Protein AF-A0A928DZL2-F1 (afdb_monomer_lite)

Foldseek 3Di:
DDDDDDDDDQLDKDWDWDDDPFWIKIFIAGPVRDTQDIDIDTWDWDADPVGDTDTDPVVNVVRNVVNVVVRQVSCVVVVSDDD

Radius of gyration: 17.37 Å; chains: 1; bounding box: 32×39×58 Å

Structure (mmCIF, N/CA/C/O backbone):
data_AF-A0A928DZL2-F1
#
_entry.id   AF-A0A928DZL2-F1
#
loop_
_atom_site.group_PDB
_atom_site.id
_atom_site.type_symbol
_atom_site.label_atom_id
_atom_site.label_alt_id
_atom_site.label_comp_id
_atom_site.label_asym_id
_atom_site.label_entity_id
_atom_site.label_seq_id
_atom_site.pdbx_PDB_ins_code
_atom_site.Cartn_x
_atom_site.Cartn_y
_atom_site.Cartn_z
_atom_site.occupancy
_atom_site.B_iso_or_equiv
_atom_site.auth_seq_id
_atom_site.auth_comp_id
_atom_site.auth_asym_id
_atom_site.auth_atom_id
_atom_site.pdbx_PDB_model_num
ATOM 1 N N . MET A 1 1 ? -4.062 -27.388 29.726 1.00 58.53 1 MET A N 1
ATOM 2 C CA . MET A 1 1 ? -4.595 -26.016 29.863 1.00 58.53 1 MET A CA 1
ATOM 3 C C . MET A 1 1 ? -5.054 -25.589 28.483 1.00 58.53 1 MET A C 1
ATOM 5 O O . MET A 1 1 ? -4.301 -25.825 27.549 1.00 58.53 1 MET A O 1
ATOM 9 N N . ALA A 1 2 ? -6.279 -25.089 28.328 1.00 74.69 2 ALA A N 1
ATOM 10 C CA . ALA A 1 2 ? -6.748 -24.601 27.031 1.00 74.69 2 ALA A CA 1
ATOM 11 C C . ALA A 1 2 ? -6.139 -23.216 26.766 1.00 74.69 2 ALA A C 1
ATOM 13 O O . ALA A 1 2 ? -6.161 -22.369 27.658 1.00 74.69 2 ALA A O 1
ATOM 14 N N . GLU A 1 3 ? -5.572 -23.000 25.579 1.00 78.50 3 GLU A N 1
ATOM 15 C CA . GLU A 1 3 ? -5.151 -21.664 25.148 1.00 78.50 3 GLU A CA 1
ATOM 16 C C . GLU A 1 3 ? -6.373 -20.768 24.920 1.00 78.50 3 GLU A C 1
ATOM 18 O O . GLU A 1 3 ? -7.412 -21.217 24.431 1.00 78.50 3 GLU A O 1
ATOM 23 N N . SER A 1 4 ? -6.248 -19.489 25.273 1.00 83.06 4 SER A N 1
ATOM 24 C CA . SER A 1 4 ? -7.257 -18.481 24.965 1.00 83.06 4 SER A CA 1
ATOM 25 C C . SER A 1 4 ? -7.250 -18.141 23.473 1.00 83.06 4 SER A C 1
ATOM 27 O O . SER A 1 4 ? -6.197 -18.018 22.844 1.00 83.06 4 SER A O 1
ATOM 29 N N . LEU A 1 5 ? -8.444 -17.955 22.905 1.00 85.12 5 LEU A N 1
ATOM 30 C CA . LEU A 1 5 ? -8.596 -17.457 21.540 1.00 85.12 5 LEU A CA 1
ATOM 31 C C . LEU A 1 5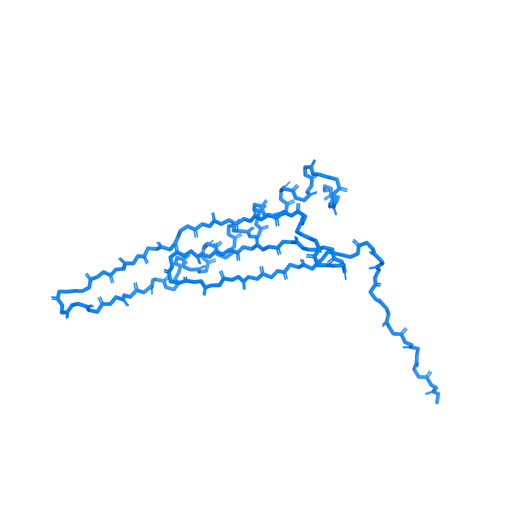 ? -8.030 -16.036 21.439 1.00 85.12 5 LEU A C 1
ATOM 33 O O . LEU A 1 5 ? -8.313 -15.180 22.279 1.00 85.12 5 LEU A O 1
ATOM 37 N N . ARG A 1 6 ? -7.235 -15.788 20.395 1.00 83.62 6 ARG A N 1
ATOM 38 C CA . ARG A 1 6 ? -6.732 -14.455 20.051 1.00 83.62 6 ARG A CA 1
ATOM 39 C C . ARG A 1 6 ? -7.685 -13.821 19.047 1.00 83.62 6 ARG A C 1
ATOM 41 O O . ARG A 1 6 ? -7.985 -14.430 18.024 1.00 83.62 6 ARG A O 1
ATOM 48 N N . PHE A 1 7 ? -8.128 -12.605 19.339 1.00 87.88 7 PHE A N 1
ATOM 49 C CA . PHE A 1 7 ? -9.010 -11.830 18.472 1.00 87.88 7 PHE A CA 1
ATOM 50 C C . PHE A 1 7 ? -8.283 -10.597 17.947 1.00 87.88 7 PHE A C 1
ATOM 52 O O . PHE A 1 7 ? -7.383 -10.065 18.599 1.00 87.88 7 PHE A O 1
ATOM 59 N N . ILE A 1 8 ? -8.689 -10.157 16.763 1.00 90.38 8 ILE A N 1
ATOM 60 C CA . ILE A 1 8 ? -8.283 -8.876 16.194 1.00 90.38 8 ILE A CA 1
ATOM 61 C C . ILE A 1 8 ? -9.280 -7.816 16.704 1.00 90.38 8 ILE A C 1
ATOM 63 O O . ILE A 1 8 ? -10.472 -8.129 16.766 1.00 90.38 8 ILE A O 1
ATOM 67 N N . PRO A 1 9 ? -8.840 -6.600 17.086 1.00 91.88 9 PRO A N 1
ATOM 68 C CA . PRO A 1 9 ? -9.751 -5.508 17.438 1.00 91.88 9 PRO A CA 1
ATOM 69 C C . PRO A 1 9 ? -10.776 -5.230 16.331 1.00 91.88 9 PRO A C 1
ATOM 71 O O . PRO A 1 9 ? -10.445 -5.328 15.150 1.00 91.88 9 PRO A O 1
ATOM 74 N N . GLU A 1 10 ? -12.009 -4.867 16.693 1.00 91.88 10 GLU A N 1
ATOM 75 C CA . GLU A 1 10 ? -13.091 -4.623 15.719 1.00 91.88 10 GLU A CA 1
ATOM 76 C C . GLU A 1 10 ? -12.809 -3.440 14.779 1.00 91.88 10 GLU A C 1
ATOM 78 O O . GLU A 1 10 ? -13.338 -3.377 13.669 1.00 91.88 10 GLU A O 1
ATOM 83 N N . ASP A 1 11 ? -11.968 -2.511 15.223 1.00 92.44 11 ASP A N 1
ATOM 84 C CA . ASP A 1 11 ? -11.528 -1.324 14.498 1.00 92.44 11 ASP A CA 1
ATOM 85 C C . ASP A 1 11 ? -10.179 -1.514 13.789 1.00 92.44 11 ASP A C 1
ATOM 87 O O . ASP A 1 11 ? -9.624 -0.553 13.251 1.00 92.44 11 ASP A O 1
ATOM 91 N N . ALA A 1 12 ? -9.654 -2.743 13.753 1.00 95.06 12 ALA A N 1
ATOM 92 C CA . ALA A 1 12 ? -8.401 -3.027 13.079 1.00 95.06 12 ALA A CA 1
ATOM 93 C C . ALA A 1 12 ? -8.466 -2.706 11.582 1.00 95.06 12 ALA A C 1
ATOM 95 O O . ALA A 1 12 ? -9.461 -2.944 10.891 1.00 95.06 12 ALA A O 1
ATOM 96 N N . ILE A 1 13 ? -7.340 -2.207 11.082 1.00 96.50 13 ILE A N 1
ATOM 97 C CA . ILE A 1 13 ? -7.152 -1.836 9.686 1.00 96.50 13 ILE A CA 1
ATOM 98 C C . ILE A 1 13 ? -6.202 -2.842 9.061 1.00 96.50 13 ILE A C 1
ATOM 100 O O . ILE A 1 13 ? -5.093 -3.061 9.552 1.00 96.50 13 ILE A O 1
ATOM 104 N N . LEU A 1 14 ? -6.632 -3.437 7.957 1.00 96.31 14 LEU A N 1
ATOM 105 C CA . LEU A 1 14 ? -5.812 -4.336 7.162 1.00 96.31 14 LEU A CA 1
ATOM 106 C C . LEU A 1 14 ? -5.202 -3.547 6.014 1.00 96.31 14 LEU A C 1
ATOM 108 O O . LEU A 1 14 ? -5.916 -2.841 5.306 1.00 96.31 14 LEU A O 1
ATOM 112 N N . THR A 1 15 ? -3.894 -3.673 5.809 1.00 96.94 15 THR A N 1
ATOM 113 C CA . THR A 1 15 ? -3.228 -3.114 4.632 1.00 96.94 15 THR A CA 1
ATOM 114 C C . THR A 1 15 ? -2.699 -4.219 3.734 1.00 96.94 15 THR A C 1
ATOM 116 O O . THR A 1 15 ? -2.235 -5.258 4.202 1.00 96.94 15 THR A O 1
ATOM 119 N N . GLY A 1 16 ? -2.789 -4.002 2.425 1.00 96.69 16 GLY A N 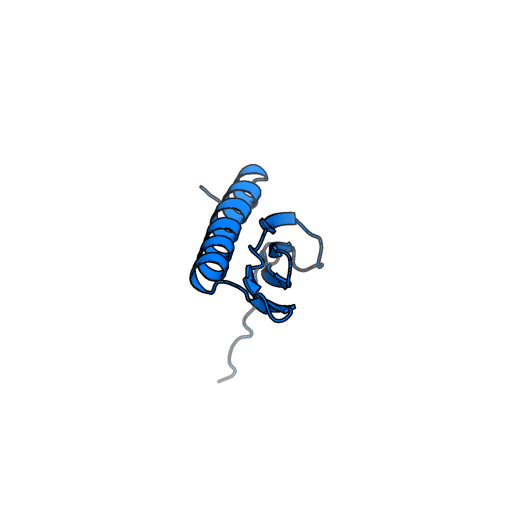1
ATOM 120 C CA . GLY A 1 16 ? -2.308 -4.941 1.418 1.00 96.69 16 GLY A CA 1
ATOM 121 C C . GLY A 1 16 ? -1.606 -4.215 0.284 1.00 96.69 16 GLY A C 1
ATOM 122 O O . GLY A 1 16 ? -2.025 -3.124 -0.109 1.00 96.69 16 GLY A O 1
ATOM 123 N N . TRP A 1 17 ? -0.546 -4.830 -0.240 1.00 97.19 17 TRP A N 1
ATOM 124 C CA . TRP A 1 17 ? 0.160 -4.337 -1.417 1.00 97.19 17 TRP A CA 1
ATOM 125 C C . TRP A 1 17 ? -0.238 -5.127 -2.659 1.00 97.19 17 TRP A C 1
ATOM 127 O O . TRP A 1 17 ? -0.186 -6.355 -2.664 1.00 97.19 17 TRP A O 1
ATOM 137 N N . ASP A 1 18 ? -0.594 -4.399 -3.714 1.00 95.69 18 ASP A N 1
ATOM 138 C CA . ASP A 1 18 ? -0.839 -4.920 -5.059 1.00 95.69 18 ASP A CA 1
ATOM 139 C C . ASP A 1 18 ? 0.300 -4.448 -5.975 1.00 95.69 18 ASP A C 1
ATOM 141 O O . ASP A 1 18 ? 0.410 -3.258 -6.301 1.00 95.69 18 ASP A O 1
ATOM 145 N N . PHE A 1 19 ? 1.178 -5.386 -6.339 1.00 94.25 19 PHE A N 1
ATOM 146 C CA . PHE A 1 19 ? 2.273 -5.173 -7.281 1.00 94.25 19 PHE A CA 1
ATOM 147 C C . PHE A 1 19 ? 1.814 -5.579 -8.679 1.00 94.25 19 PHE A C 1
ATOM 149 O O . PHE A 1 19 ? 1.792 -6.757 -9.030 1.00 94.25 19 PHE A O 1
ATOM 156 N N . SER A 1 20 ? 1.472 -4.580 -9.485 1.00 89.69 20 SER A N 1
ATOM 157 C CA . SER A 1 20 ? 1.089 -4.758 -10.885 1.00 89.69 20 SER A CA 1
ATOM 158 C C . SER A 1 20 ? 2.208 -4.307 -11.821 1.00 89.69 20 SER A C 1
ATOM 160 O O . SER A 1 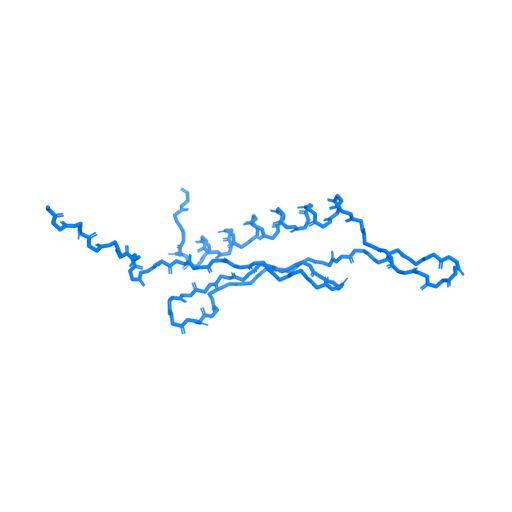20 ? 3.122 -3.594 -11.410 1.00 89.69 20 SER A O 1
ATOM 162 N N . THR A 1 21 ? 2.100 -4.641 -13.109 1.00 89.69 21 THR A N 1
ATOM 163 C CA . THR A 1 21 ? 3.072 -4.207 -14.125 1.00 89.69 21 THR A CA 1
ATOM 164 C C . THR A 1 21 ? 3.217 -2.687 -14.190 1.00 89.69 21 THR A C 1
ATOM 166 O O . THR A 1 21 ? 4.324 -2.207 -14.378 1.00 89.69 21 THR A O 1
ATOM 169 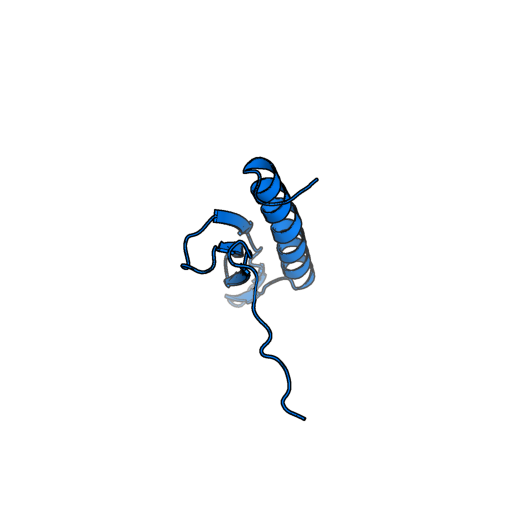N N . GLY A 1 22 ? 2.128 -1.926 -14.020 1.00 91.31 22 GLY A N 1
ATOM 170 C CA . GLY A 1 22 ? 2.128 -0.465 -14.196 1.00 91.31 22 GLY A CA 1
ATOM 171 C C . GLY A 1 22 ? 2.110 0.359 -12.906 1.00 91.31 22 GLY A C 1
ATOM 172 O O . GLY A 1 22 ? 2.121 1.589 -12.969 1.00 91.31 22 GLY A O 1
ATOM 173 N N . ALA A 1 23 ? 1.990 -0.273 -11.737 1.00 95.12 23 ALA A N 1
ATOM 174 C CA . ALA A 1 23 ? 1.936 0.439 -10.464 1.00 95.12 23 ALA A CA 1
ATOM 175 C C . ALA A 1 23 ? 2.157 -0.476 -9.258 1.00 95.12 23 ALA A C 1
ATOM 177 O O . ALA A 1 23 ? 1.718 -1.629 -9.252 1.00 95.12 23 ALA A O 1
ATOM 178 N N . VAL A 1 24 ? 2.706 0.115 -8.197 1.00 97.31 24 VAL A N 1
ATOM 179 C CA . VAL A 1 24 ? 2.647 -0.415 -6.833 1.00 97.31 24 VAL A CA 1
ATOM 180 C C . VAL A 1 24 ? 1.535 0.315 -6.091 1.00 97.31 24 VAL A C 1
ATOM 182 O O . VAL A 1 24 ? 1.507 1.551 -6.062 1.00 97.31 24 VAL A O 1
ATOM 185 N N . LYS A 1 25 ? 0.608 -0.440 -5.504 1.00 98.00 25 LYS A N 1
ATOM 186 C CA . LYS A 1 25 ? -0.506 0.107 -4.724 1.00 98.00 25 LYS A CA 1
ATOM 187 C C . LYS A 1 25 ? -0.461 -0.410 -3.295 1.00 98.00 25 LYS A C 1
ATOM 189 O O . LYS A 1 25 ? -0.093 -1.558 -3.078 1.00 98.00 25 LYS A O 1
ATOM 194 N N . CYS A 1 26 ? -0.895 0.417 -2.353 1.00 98.38 26 CYS A N 1
ATOM 195 C CA . CYS A 1 26 ? -1.235 0.008 -0.997 1.00 98.38 26 CYS A CA 1
ATOM 196 C C . CYS A 1 26 ? -2.692 0.385 -0.730 1.00 98.38 26 CYS A C 1
ATOM 198 O O . CYS A 1 26 ? -3.094 1.525 -0.970 1.00 98.38 26 CYS A O 1
ATOM 200 N N . LEU A 1 27 ? -3.478 -0.572 -0.258 1.00 98.25 27 LEU A N 1
ATOM 201 C CA . LEU A 1 27 ? -4.889 -0.402 0.069 1.00 98.25 27 LEU A CA 1
ATOM 202 C C . LEU A 1 27 ? -5.073 -0.641 1.561 1.00 98.25 27 LEU A C 1
ATOM 204 O O . LEU A 1 27 ? -4.479 -1.574 2.100 1.00 98.25 27 LEU A O 1
ATOM 208 N N . ALA A 1 28 ? -5.891 0.183 2.208 1.00 98.31 28 ALA A N 1
ATOM 209 C CA . ALA A 1 28 ? -6.304 0.001 3.592 1.00 98.31 28 ALA A CA 1
ATOM 210 C C . ALA A 1 28 ? -7.792 -0.351 3.649 1.00 98.31 28 ALA A C 1
ATOM 212 O O . ALA A 1 28 ? -8.609 0.341 3.038 1.00 98.31 28 ALA A O 1
ATOM 213 N N . PHE A 1 29 ? -8.140 -1.386 4.409 1.00 97.88 29 PHE A N 1
ATOM 214 C CA . PHE A 1 29 ? -9.497 -1.908 4.536 1.00 97.88 29 PHE A CA 1
ATOM 215 C C . PHE A 1 29 ? -9.918 -2.025 5.998 1.00 97.88 29 PHE A C 1
ATOM 217 O O . PHE A 1 29 ? -9.081 -2.271 6.869 1.00 97.88 29 PHE A O 1
ATOM 224 N N . ASP A 1 30 ? -11.219 -1.911 6.256 1.00 96.50 30 ASP A N 1
ATOM 225 C CA . ASP A 1 30 ? -11.804 -2.402 7.506 1.00 96.50 30 ASP A CA 1
ATOM 226 C C . ASP A 1 30 ? -12.038 -3.927 7.459 1.00 96.50 30 ASP A C 1
ATOM 228 O O . ASP A 1 30 ? -11.909 -4.572 6.413 1.00 96.50 30 ASP A O 1
ATOM 232 N N . LEU A 1 31 ? -12.429 -4.522 8.591 1.00 95.75 31 LEU A N 1
ATOM 233 C CA . LEU A 1 31 ? -12.723 -5.960 8.682 1.00 95.75 31 LEU A CA 1
ATOM 234 C C . LEU A 1 31 ? -13.948 -6.411 7.859 1.00 95.75 31 LEU A C 1
ATOM 236 O O . LEU A 1 31 ? -14.186 -7.610 7.727 1.00 95.75 31 LEU A O 1
ATOM 240 N N . LYS A 1 32 ? -14.725 -5.476 7.297 1.00 95.94 32 LYS A N 1
ATOM 241 C CA . LYS A 1 32 ? -15.847 -5.756 6.387 1.00 95.94 32 LYS A CA 1
ATOM 242 C C . LYS A 1 32 ? -15.421 -5.706 4.916 1.00 95.94 32 LYS A C 1
ATOM 244 O O . LYS A 1 32 ? -16.241 -5.989 4.046 1.00 95.94 32 LYS A O 1
ATOM 249 N N . GLY A 1 33 ? -14.162 -5.365 4.637 1.00 95.06 33 GLY A N 1
ATOM 250 C CA . GLY A 1 33 ? -13.617 -5.229 3.289 1.00 95.06 33 GLY A CA 1
ATOM 251 C C . GLY A 1 33 ? -13.895 -3.874 2.635 1.00 95.06 33 GLY A C 1
ATOM 252 O O . GLY A 1 33 ? -13.643 -3.724 1.440 1.00 95.06 33 GLY A O 1
ATOM 253 N N . ASN A 1 34 ? -14.392 -2.879 3.376 1.00 97.00 34 ASN A N 1
ATOM 254 C CA . ASN A 1 34 ? -14.553 -1.532 2.835 1.00 97.00 34 ASN A CA 1
ATOM 255 C C . ASN A 1 34 ? -13.185 -0.860 2.714 1.00 97.00 34 ASN A C 1
ATOM 257 O O . ASN A 1 34 ? -12.403 -0.870 3.665 1.00 97.00 34 ASN A O 1
ATOM 261 N N . VAL A 1 35 ? -12.917 -0.226 1.572 1.00 97.44 35 VAL A N 1
ATOM 262 C CA . VAL A 1 35 ? -11.696 0.563 1.367 1.00 97.44 35 VAL A CA 1
ATOM 263 C C . VAL A 1 35 ? -11.783 1.849 2.187 1.00 97.44 35 VAL A C 1
ATOM 265 O O . VAL A 1 35 ? -12.681 2.664 1.988 1.00 97.44 35 VAL A O 1
ATOM 268 N N . LEU A 1 36 ? -10.830 2.038 3.095 1.00 98.00 36 LEU A N 1
ATOM 269 C CA . LEU A 1 36 ? -10.689 3.243 3.912 1.00 98.00 36 LEU A CA 1
ATOM 270 C C . LEU A 1 36 ? -9.781 4.277 3.242 1.00 98.00 36 LEU A C 1
ATOM 272 O O . LEU A 1 36 ? -10.027 5.476 3.339 1.00 98.00 36 LEU A O 1
ATOM 276 N N . ALA A 1 37 ? -8.720 3.816 2.578 1.00 98.31 37 ALA A N 1
ATOM 277 C CA . ALA A 1 37 ? -7.789 4.655 1.839 1.00 98.31 37 ALA A CA 1
ATOM 278 C C . ALA A 1 37 ? -7.036 3.827 0.787 1.00 98.31 37 ALA A C 1
ATOM 280 O O . ALA A 1 37 ? -6.885 2.611 0.920 1.00 98.31 37 ALA A O 1
ATOM 281 N N . GLU A 1 38 ? -6.510 4.506 -0.231 1.00 98.12 38 GLU A N 1
ATOM 282 C CA . GLU A 1 38 ? -5.642 3.906 -1.241 1.00 98.12 38 GLU A CA 1
ATOM 283 C C . GLU A 1 38 ? -4.441 4.801 -1.544 1.00 98.12 38 GLU A C 1
ATOM 285 O O . GLU A 1 38 ? -4.522 6.031 -1.499 1.00 98.12 38 GLU A O 1
ATOM 290 N N . SER A 1 39 ? -3.320 4.176 -1.877 1.00 98.19 39 SER A N 1
ATOM 291 C CA . SER A 1 39 ? -2.109 4.823 -2.359 1.00 98.19 39 SER A CA 1
ATOM 292 C C . SER A 1 39 ? -1.607 4.096 -3.594 1.00 98.19 39 SER A C 1
ATOM 294 O O . SER A 1 39 ? -1.597 2.867 -3.628 1.00 98.19 39 SER A O 1
ATOM 296 N N . ARG A 1 40 ? -1.190 4.842 -4.616 1.00 97.50 40 ARG A N 1
ATOM 297 C CA . ARG A 1 40 ? -0.749 4.292 -5.896 1.00 97.50 40 ARG A CA 1
ATOM 298 C C . ARG A 1 40 ? 0.400 5.113 -6.441 1.00 97.50 40 ARG A C 1
ATOM 300 O O . ARG A 1 40 ? 0.259 6.318 -6.620 1.00 97.50 40 ARG A O 1
ATOM 307 N N . PHE A 1 41 ? 1.480 4.432 -6.799 1.00 96.88 41 PHE A N 1
ATOM 308 C CA . PHE A 1 41 ? 2.590 5.042 -7.517 1.00 96.88 41 PHE A CA 1
ATOM 309 C C . PHE A 1 41 ? 2.952 4.214 -8.751 1.00 96.88 41 PHE A C 1
ATOM 311 O O . PHE A 1 41 ? 2.897 2.981 -8.698 1.00 96.88 41 PHE A O 1
ATOM 318 N N . PRO A 1 42 ? 3.289 4.868 -9.875 1.00 94.88 42 PRO A N 1
ATOM 319 C CA . PRO A 1 42 ? 3.630 4.171 -11.104 1.00 94.88 42 PRO A CA 1
ATOM 320 C C . PRO A 1 42 ? 4.963 3.431 -10.968 1.00 94.88 42 PRO A C 1
ATOM 322 O O . PRO A 1 42 ? 5.887 3.874 -10.276 1.00 94.88 42 PRO A O 1
ATOM 325 N N . THR A 1 43 ? 5.056 2.302 -11.653 1.00 90.62 43 THR A N 1
ATOM 326 C CA . THR A 1 43 ? 6.329 1.644 -11.957 1.00 90.62 43 THR A CA 1
ATOM 327 C C . THR A 1 43 ? 6.922 2.261 -13.219 1.00 90.62 43 THR A C 1
ATOM 329 O O . THR A 1 43 ? 6.196 2.834 -14.030 1.00 90.62 43 THR A O 1
ATOM 332 N N . ASP A 1 44 ? 8.239 2.161 -13.374 1.00 87.19 44 ASP A N 1
ATOM 333 C CA . ASP A 1 44 ? 8.883 2.434 -14.656 1.00 87.19 44 ASP A CA 1
ATOM 334 C C . ASP A 1 44 ? 9.066 1.115 -15.403 1.00 87.19 44 ASP A C 1
ATOM 336 O O . ASP A 1 44 ? 9.450 0.109 -14.800 1.00 87.19 44 ASP A O 1
ATOM 340 N N . LEU A 1 45 ? 8.738 1.125 -16.691 1.00 88.00 45 LEU A N 1
ATOM 341 C CA . LEU A 1 45 ? 8.836 -0.032 -17.570 1.00 88.00 45 LEU A CA 1
ATOM 342 C C . LEU A 1 45 ? 9.977 0.221 -18.534 1.00 88.00 45 LEU A C 1
ATOM 344 O O . LEU A 1 45 ? 9.852 1.021 -19.464 1.00 88.00 45 LEU A O 1
ATOM 348 N N . TRP A 1 46 ? 11.085 -0.477 -18.316 1.00 87.88 46 TRP A N 1
ATOM 349 C CA . TRP A 1 46 ? 12.228 -0.345 -19.193 1.00 87.88 46 TRP A CA 1
ATOM 350 C C . TRP A 1 46 ? 12.084 -1.317 -20.358 1.00 87.88 46 TRP A C 1
ATOM 352 O O . TRP A 1 46 ? 12.006 -2.526 -20.159 1.00 87.88 46 TRP A O 1
ATOM 362 N N . MET A 1 47 ? 11.985 -0.776 -21.571 1.00 92.69 47 MET A N 1
ATOM 363 C CA . MET A 1 47 ? 11.906 -1.572 -22.790 1.00 92.69 47 MET A CA 1
ATOM 364 C C . MET A 1 47 ? 13.286 -1.701 -23.425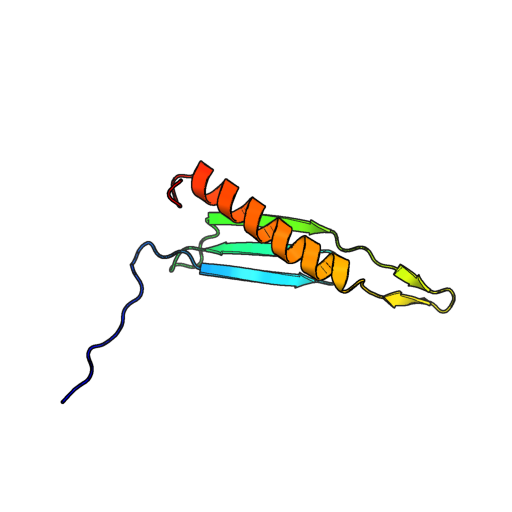 1.00 92.69 47 MET A C 1
ATOM 366 O O . MET A 1 47 ? 13.896 -0.703 -23.821 1.00 92.69 47 MET A O 1
ATOM 370 N N . GLU A 1 48 ? 13.741 -2.938 -23.560 1.00 93.62 48 GLU A N 1
ATOM 371 C CA . GLU A 1 48 ? 14.953 -3.282 -24.285 1.00 93.62 48 GLU A CA 1
ATOM 372 C C . GLU A 1 48 ? 14.722 -3.275 -25.798 1.00 93.62 48 GLU A C 1
ATOM 374 O O . GLU A 1 48 ? 13.597 -3.372 -26.298 1.00 93.62 48 GLU A O 1
ATOM 379 N N . LYS A 1 49 ? 15.811 -3.181 -26.569 1.00 94.06 49 LYS A N 1
ATOM 380 C CA . LYS A 1 49 ? 15.742 -3.123 -28.043 1.00 94.06 49 LYS A CA 1
ATOM 381 C C . LYS A 1 49 ? 15.140 -4.380 -28.682 1.00 94.06 49 LYS A C 1
ATOM 383 O O . LYS A 1 49 ? 14.691 -4.308 -29.823 1.00 94.06 49 LYS A O 1
ATOM 388 N N . ASP A 1 50 ? 15.159 -5.509 -27.980 1.00 95.69 50 ASP A N 1
ATOM 389 C CA . ASP A 1 50 ? 14.592 -6.785 -28.427 1.00 95.69 50 ASP A CA 1
ATOM 390 C C . ASP A 1 50 ? 13.104 -6.958 -28.064 1.00 95.69 50 ASP A C 1
ATOM 392 O O . ASP A 1 50 ? 12.496 -7.965 -28.427 1.00 95.69 50 ASP A O 1
ATOM 396 N N . GLY A 1 51 ? 12.504 -5.967 -27.395 1.00 94.31 51 GLY A N 1
ATOM 397 C CA . GLY A 1 51 ? 11.111 -5.988 -26.954 1.00 94.31 51 GLY A CA 1
ATOM 398 C C . GLY A 1 51 ? 10.895 -6.554 -25.549 1.00 94.31 51 GLY A C 1
ATOM 399 O O . GLY A 1 51 ? 9.747 -6.609 -25.105 1.00 94.31 51 GLY A O 1
ATOM 400 N N . THR A 1 52 ? 11.953 -6.944 -24.832 1.00 94.31 52 THR A N 1
ATOM 401 C CA . THR A 1 52 ? 11.861 -7.317 -23.413 1.00 94.31 52 THR A CA 1
ATOM 402 C C . THR A 1 52 ? 11.434 -6.108 -22.581 1.00 94.31 52 THR A C 1
ATOM 404 O O . THR A 1 52 ? 11.883 -4.988 -22.820 1.00 94.31 52 THR A O 1
ATOM 407 N N . ILE A 1 53 ? 10.541 -6.324 -21.611 1.00 93.69 53 ILE A N 1
ATOM 408 C CA . ILE A 1 53 ? 10.078 -5.288 -20.683 1.00 93.69 53 ILE A CA 1
ATOM 409 C C . ILE A 1 53 ? 10.502 -5.681 -19.275 1.00 93.69 53 ILE A C 1
ATOM 411 O O . ILE A 1 53 ? 10.081 -6.719 -18.760 1.00 93.69 53 ILE A O 1
ATOM 415 N N . GLU A 1 54 ? 11.295 -4.826 -18.646 1.00 93.69 54 GLU A N 1
ATOM 416 C CA . GLU A 1 54 ? 11.846 -5.051 -17.319 1.00 93.69 54 GLU A CA 1
ATOM 417 C C . GLU A 1 54 ? 11.325 -4.037 -16.299 1.00 93.69 54 GLU A C 1
ATOM 419 O O . GLU A 1 54 ? 10.941 -2.909 -16.619 1.00 93.69 54 GLU A O 1
ATOM 424 N N . LEU A 1 55 ? 11.326 -4.462 -15.036 1.00 93.69 55 LEU A N 1
ATOM 425 C CA . LEU A 1 55 ? 11.010 -3.627 -13.885 1.00 93.69 55 LEU A CA 1
ATOM 426 C C . LEU A 1 55 ? 12.262 -3.438 -13.036 1.00 93.69 55 LEU A C 1
ATOM 428 O O . LEU A 1 55 ? 12.986 -4.390 -12.742 1.00 93.69 55 LEU A O 1
ATOM 432 N N . ASN A 1 56 ? 12.474 -2.215 -12.560 1.00 91.44 56 ASN A N 1
ATOM 433 C CA . ASN A 1 56 ? 13.569 -1.928 -11.648 1.00 91.44 56 ASN A CA 1
ATOM 434 C C . ASN A 1 56 ? 13.195 -2.301 -10.201 1.00 91.44 56 ASN A C 1
ATOM 436 O O . ASN A 1 56 ? 12.296 -1.703 -9.606 1.00 91.44 56 ASN A O 1
ATOM 440 N N . LEU A 1 57 ? 13.922 -3.253 -9.606 1.00 93.25 57 LEU A N 1
ATOM 441 C CA . LEU A 1 57 ? 13.669 -3.721 -8.238 1.00 93.25 57 LEU A CA 1
ATOM 442 C C . LEU A 1 57 ? 13.795 -2.609 -7.183 1.00 93.25 57 LEU A C 1
ATOM 444 O O . LEU A 1 57 ? 12.950 -2.511 -6.295 1.00 93.25 57 LEU A O 1
ATOM 448 N N . LEU A 1 58 ? 14.819 -1.755 -7.287 1.00 94.12 58 LEU A N 1
ATOM 449 C CA . LEU A 1 58 ? 15.033 -0.661 -6.331 1.00 94.12 58 LEU A CA 1
ATOM 450 C C . LEU A 1 58 ? 13.899 0.364 -6.400 1.00 94.12 58 LEU A C 1
ATOM 452 O O . LEU A 1 58 ? 13.460 0.887 -5.375 1.00 94.12 58 LEU A O 1
ATOM 456 N N . GLN A 1 59 ? 13.381 0.617 -7.600 1.00 93.44 59 GLN A N 1
ATOM 457 C CA . GLN A 1 59 ? 12.218 1.471 -7.775 1.00 93.44 59 GLN A CA 1
ATOM 458 C C . GLN A 1 59 ? 10.955 0.827 -7.200 1.00 93.44 59 GLN A C 1
ATOM 460 O O . GLN A 1 59 ? 10.215 1.510 -6.495 1.00 93.44 59 GLN A O 1
ATOM 465 N N . LEU A 1 60 ? 10.714 -0.468 -7.436 1.00 94.88 60 LEU A N 1
ATOM 466 C CA . LEU A 1 60 ? 9.574 -1.183 -6.848 1.00 94.88 60 LEU A CA 1
ATOM 467 C C . LEU A 1 60 ? 9.584 -1.103 -5.316 1.00 94.88 60 LEU A C 1
ATOM 469 O O . LEU A 1 60 ? 8.564 -0.775 -4.708 1.00 94.88 60 LEU A O 1
ATOM 473 N N . GLU A 1 61 ? 10.740 -1.338 -4.693 1.00 95.56 61 GLU A N 1
ATOM 474 C CA . GLU A 1 61 ? 10.916 -1.207 -3.244 1.00 95.56 61 GLU A CA 1
ATOM 475 C C . GLU A 1 61 ? 10.672 0.236 -2.771 1.00 95.56 61 GLU A C 1
ATOM 477 O O . GLU A 1 61 ? 9.971 0.468 -1.779 1.00 95.56 61 GLU A O 1
ATOM 482 N N . GLY A 1 62 ? 11.203 1.219 -3.504 1.00 96.06 62 GLY A N 1
ATOM 483 C CA . GLY A 1 62 ? 10.969 2.639 -3.254 1.00 96.06 62 GLY A CA 1
ATOM 484 C C . GLY A 1 62 ? 9.482 2.995 -3.268 1.00 96.06 62 GLY A C 1
ATOM 485 O O . GLY A 1 62 ? 8.992 3.613 -2.320 1.00 96.06 62 GLY A O 1
ATOM 486 N N . GLN A 1 63 ? 8.743 2.536 -4.282 1.00 97.19 63 GLN A N 1
ATOM 487 C CA . GLN A 1 63 ? 7.301 2.767 -4.395 1.00 97.19 63 GLN A CA 1
ATOM 488 C C . GLN A 1 63 ? 6.501 2.031 -3.315 1.00 97.19 63 GLN A C 1
ATOM 490 O O . GLN A 1 63 ? 5.543 2.585 -2.773 1.00 97.19 63 GLN A O 1
ATOM 495 N N . ALA A 1 64 ? 6.905 0.822 -2.920 1.00 96.62 64 ALA A N 1
ATOM 496 C CA . ALA A 1 64 ? 6.279 0.109 -1.805 1.00 96.62 64 ALA A CA 1
ATOM 497 C C . ALA A 1 64 ? 6.436 0.874 -0.477 1.00 96.62 64 ALA A C 1
ATOM 499 O O . ALA A 1 64 ? 5.487 1.019 0.294 1.00 96.62 64 ALA A O 1
ATOM 500 N N . ARG A 1 65 ? 7.616 1.450 -0.227 1.00 97.44 65 ARG A N 1
ATOM 501 C CA . ARG A 1 65 ? 7.841 2.298 0.955 1.00 97.44 65 ARG A CA 1
ATOM 502 C C . ARG A 1 65 ? 7.119 3.637 0.860 1.00 97.44 65 ARG A C 1
ATOM 504 O O . ARG A 1 65 ? 6.663 4.157 1.876 1.00 97.44 65 ARG A O 1
ATOM 511 N N . GLN A 1 66 ? 7.028 4.220 -0.331 1.00 97.81 66 GLN A N 1
ATOM 512 C CA . GLN A 1 66 ? 6.324 5.482 -0.527 1.00 97.81 66 GLN A CA 1
ATOM 513 C C . GLN A 1 66 ? 4.815 5.318 -0.320 1.00 97.81 66 GLN A C 1
ATOM 515 O O . GLN A 1 66 ? 4.218 6.105 0.413 1.00 97.81 66 GLN A O 1
ATOM 520 N N . THR A 1 67 ? 4.224 4.255 -0.872 1.00 98.12 67 THR A N 1
ATOM 521 C CA . THR A 1 67 ? 2.814 3.908 -0.640 1.00 98.12 67 THR A CA 1
ATOM 522 C C . THR A 1 67 ? 2.508 3.691 0.844 1.00 98.12 67 THR A C 1
ATOM 524 O O . THR A 1 67 ? 1.470 4.158 1.303 1.00 98.12 67 THR A O 1
ATOM 527 N N . LEU A 1 68 ? 3.416 3.083 1.625 1.00 97.38 68 LEU A N 1
ATOM 528 C CA . LEU A 1 68 ? 3.265 2.958 3.085 1.00 97.38 68 LEU A CA 1
ATOM 529 C C . LEU A 1 68 ? 3.148 4.321 3.789 1.00 97.38 68 LEU A C 1
ATOM 531 O O . LEU A 1 68 ? 2.318 4.511 4.680 1.00 97.38 68 LEU A O 1
ATOM 535 N N . ARG A 1 69 ? 4.002 5.280 3.422 1.00 97.94 69 ARG A N 1
ATOM 536 C CA . ARG A 1 69 ? 3.984 6.614 4.041 1.00 97.94 69 ARG A CA 1
ATOM 537 C C . ARG A 1 69 ? 2.714 7.370 3.676 1.00 97.94 69 ARG A C 1
ATOM 539 O O . ARG A 1 69 ? 2.077 7.949 4.550 1.00 97.94 69 ARG A O 1
ATOM 546 N N . ASP A 1 70 ? 2.336 7.319 2.404 1.00 98.56 70 ASP A N 1
ATOM 547 C CA . ASP A 1 70 ? 1.143 7.989 1.893 1.00 98.56 70 ASP A CA 1
ATOM 548 C C . ASP A 1 70 ? -0.149 7.388 2.475 1.00 98.56 70 ASP A C 1
ATOM 550 O O . ASP A 1 70 ? -1.008 8.135 2.941 1.00 98.56 70 ASP A O 1
ATOM 554 N N . ILE A 1 71 ? -0.271 6.054 2.558 1.00 98.25 71 ILE A N 1
ATOM 555 C CA . ILE A 1 71 ? -1.448 5.419 3.174 1.00 98.25 71 ILE A CA 1
ATOM 556 C C . ILE A 1 71 ? -1.556 5.770 4.662 1.00 98.25 71 ILE A C 1
ATOM 558 O O . ILE A 1 71 ? -2.642 6.080 5.142 1.00 98.25 71 ILE A O 1
ATOM 562 N N . THR A 1 72 ? -0.429 5.806 5.382 1.00 97.69 72 THR A N 1
ATOM 563 C CA . THR A 1 72 ? -0.396 6.192 6.801 1.00 97.69 72 THR A CA 1
ATOM 564 C C . THR A 1 72 ? -0.861 7.638 6.980 1.00 97.69 72 THR A C 1
ATOM 566 O O . THR A 1 72 ? -1.676 7.920 7.856 1.00 97.69 72 THR A O 1
ATOM 569 N N . ALA A 1 73 ? -0.388 8.558 6.132 1.00 98.12 73 ALA A N 1
ATOM 570 C CA . ALA A 1 73 ? -0.809 9.957 6.162 1.00 98.12 73 ALA A CA 1
ATOM 571 C C . ALA A 1 73 ? -2.314 10.109 5.888 1.00 98.12 73 ALA A C 1
ATOM 573 O O . ALA A 1 73 ? -3.002 10.817 6.623 1.00 98.12 73 ALA A O 1
ATOM 574 N N . LYS A 1 74 ? -2.842 9.392 4.889 1.00 98.19 74 LYS A N 1
ATOM 575 C CA . LYS A 1 74 ? -4.277 9.375 4.569 1.00 98.19 74 LYS A CA 1
ATOM 576 C C . LYS A 1 74 ? -5.117 8.840 5.724 1.00 98.19 74 LYS A C 1
ATOM 578 O O . LYS A 1 74 ? -6.115 9.456 6.080 1.00 98.19 74 LYS A O 1
ATOM 583 N N . LEU A 1 75 ? -4.696 7.740 6.349 1.00 97.94 75 LEU A N 1
ATOM 584 C CA . LEU A 1 75 ? -5.384 7.163 7.505 1.00 97.94 75 LEU A CA 1
ATOM 585 C C . LEU A 1 75 ? -5.387 8.112 8.714 1.00 97.94 75 LEU A C 1
ATOM 587 O O . LEU A 1 75 ? -6.418 8.249 9.370 1.00 97.94 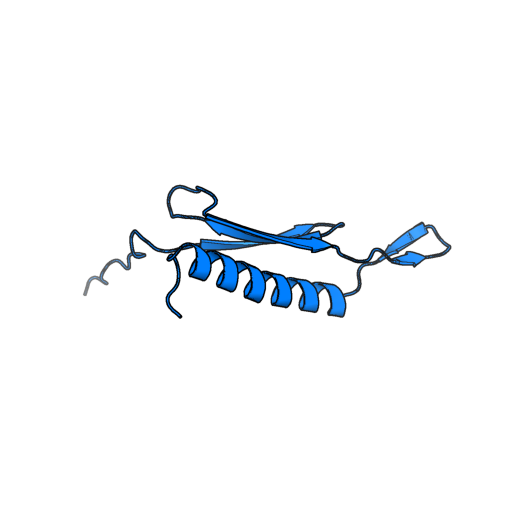75 LEU A O 1
ATOM 591 N N . ARG A 1 76 ? -4.283 8.824 8.977 1.00 97.56 76 ARG A N 1
ATOM 592 C CA . ARG A 1 76 ? -4.240 9.884 10.002 1.00 97.56 76 ARG A CA 1
ATOM 593 C C . ARG A 1 76 ? -5.193 11.032 9.679 1.00 97.56 76 ARG A C 1
ATOM 595 O O . ARG A 1 76 ? -5.934 11.474 10.551 1.00 97.56 76 ARG A O 1
ATOM 602 N N . GLN A 1 77 ? -5.230 11.478 8.423 1.00 97.69 77 GLN A N 1
ATOM 603 C CA . GLN A 1 77 ? -6.116 12.558 7.978 1.00 97.69 77 GLN A CA 1
ATOM 604 C C . GLN A 1 77 ? -7.600 12.242 8.225 1.00 97.69 77 GLN A C 1
ATOM 606 O O . GLN A 1 77 ? -8.369 13.143 8.548 1.00 97.69 77 GLN A O 1
ATOM 611 N N . ILE A 1 78 ? -7.999 10.973 8.102 1.00 96.56 78 ILE A N 1
ATOM 612 C CA . ILE A 1 78 ? -9.377 10.524 8.355 1.00 96.56 78 ILE A CA 1
ATOM 613 C C . ILE A 1 78 ? -9.611 10.034 9.796 1.00 96.56 78 ILE A C 1
ATOM 615 O O . ILE A 1 78 ? -10.651 9.441 10.078 1.00 96.56 78 ILE A O 1
ATOM 619 N N . GLY A 1 79 ? -8.654 10.248 10.708 1.00 96.12 79 GLY A N 1
ATOM 620 C CA . GLY A 1 79 ? -8.777 9.883 12.123 1.00 96.12 79 GLY A CA 1
ATOM 621 C C . GLY A 1 79 ? -8.770 8.376 12.397 1.00 96.12 79 GLY A C 1
ATOM 622 O O . GLY A 1 79 ? -9.318 7.933 13.401 1.00 96.12 79 GLY A O 1
ATOM 623 N N . LYS A 1 80 ? -8.194 7.576 11.492 1.00 95.25 80 LYS A N 1
ATOM 624 C CA . LYS A 1 80 ? -8.083 6.112 11.608 1.00 95.25 80 LYS A CA 1
ATOM 625 C C . LYS A 1 80 ? -6.744 5.636 12.170 1.00 95.25 80 LYS A C 1
ATOM 627 O O . LYS A 1 80 ? -6.621 4.476 12.540 1.00 95.25 80 LYS A O 1
ATOM 632 N N . LEU A 1 81 ? -5.754 6.521 12.235 1.00 93.56 81 LEU A N 1
ATOM 633 C CA . LEU A 1 81 ? -4.485 6.297 12.920 1.00 93.56 81 LEU A CA 1
ATOM 634 C C . LEU A 1 81 ? -4.165 7.507 13.794 1.00 93.56 81 LEU A C 1
ATOM 636 O O . LEU A 1 81 ? -4.444 8.643 13.406 1.00 93.56 81 LEU A O 1
ATOM 640 N N . GLU A 1 82 ? -3.553 7.253 14.947 1.00 88.00 82 GLU A N 1
ATOM 641 C CA . GLU A 1 82 ? -3.034 8.299 15.828 1.00 88.00 82 GLU A CA 1
ATOM 642 C C . GLU A 1 82 ? -1.760 8.942 15.240 1.00 88.00 82 GLU A C 1
ATOM 644 O O . GLU A 1 82 ? -1.097 8.386 14.350 1.00 88.00 82 GLU A O 1
ATOM 649 N N . ASN A 1 83 ? -1.447 10.158 15.701 1.00 62.38 83 ASN A N 1
ATOM 650 C CA . ASN A 1 83 ? -0.266 10.910 15.265 1.00 62.38 83 ASN A CA 1
ATOM 651 C C . ASN A 1 83 ? 1.011 10.395 15.923 1.00 62.38 83 ASN A C 1
ATOM 653 O O . ASN A 1 83 ? 1.084 10.431 17.168 1.00 62.38 83 ASN A O 1
#

Secondary structure (DSSP, 8-state):
-PPPPP---TT--EEEEEEETTEEEEEEE-TT--EEEEEEEEPPEEEPTTS-EEE-HHHHHHHHHHHHHHHHHHHHHTTSS--

pLDDT: mean 93.45, std 6.89, range [58.53, 98.56]

Sequence (83 aa):
MAESLRFIPEDAILTGWDFSTGAVKCLAFDLKGNVLAESRFPTDLWMEKDGTIELNLLQLEGQARQTLRDITAKLRQIGKLEN